Protein AF-A0A419A093-F1 (afdb_monomer_lite)

Sequence (114 aa):
MTADRDRPEILSRAATEARQIAHGLGRIDAALGTLLHATGIEAATPLQSADLLRQEVEGLASFLSALADQAAQGRALDGAAAADGLPLAAQARRLTGLPDAQCAGLDDLWGGAA

Radius of gyration: 17.55 Å; chains: 1; bounding box: 46×24×45 Å

Structure (mmCIF, N/CA/C/O backbone):
data_AF-A0A419A093-F1
#
_entry.id   AF-A0A419A093-F1
#
loop_
_atom_site.group_PDB
_atom_site.id
_atom_site.type_symbol
_atom_site.label_atom_id
_atom_site.label_alt_id
_atom_site.label_comp_id
_atom_site.label_asym_id
_atom_site.label_entity_id
_atom_site.label_seq_id
_atom_site.pdbx_PDB_ins_code
_atom_site.Cartn_x
_atom_site.Cartn_y
_atom_site.Cartn_z
_atom_site.occupancy
_atom_site.B_iso_or_equiv
_atom_site.auth_seq_id
_atom_site.auth_comp_id
_atom_site.auth_asym_id
_atom_site.auth_atom_id
_atom_site.pdbx_PDB_model_num
ATOM 1 N N . MET A 1 1 ? -27.537 8.267 13.460 1.00 48.00 1 MET A N 1
ATOM 2 C CA . MET A 1 1 ? -26.599 7.387 14.198 1.00 48.00 1 MET A CA 1
ATOM 3 C C . MET A 1 1 ? -26.074 6.245 13.306 1.00 48.00 1 MET A C 1
ATOM 5 O O . MET A 1 1 ? -25.868 5.142 13.783 1.00 48.00 1 MET A O 1
ATOM 9 N N . THR A 1 2 ? -25.855 6.492 12.007 1.00 57.91 2 THR A N 1
ATOM 10 C CA . THR A 1 2 ? -25.553 5.463 10.986 1.00 57.91 2 THR A CA 1
ATOM 11 C C . THR A 1 2 ? -24.058 5.292 10.692 1.00 57.91 2 THR A C 1
ATOM 13 O O . THR A 1 2 ? -23.637 4.192 10.365 1.00 57.91 2 THR A O 1
ATOM 16 N N . ALA A 1 3 ? -23.241 6.331 10.903 1.00 59.72 3 ALA A N 1
ATOM 17 C CA . ALA A 1 3 ? -21.813 6.328 10.559 1.00 59.72 3 ALA A CA 1
ATOM 18 C C . ALA A 1 3 ? -20.983 5.220 11.242 1.00 59.72 3 ALA A C 1
ATOM 20 O O . ALA A 1 3 ? -19.994 4.765 10.680 1.00 59.72 3 ALA A O 1
ATOM 21 N N . ASP A 1 4 ? -21.383 4.767 12.435 1.00 63.16 4 ASP A N 1
ATOM 22 C CA . ASP A 1 4 ? -20.664 3.712 13.164 1.00 63.16 4 ASP A CA 1
ATOM 23 C C . ASP A 1 4 ? -20.947 2.309 12.596 1.00 63.16 4 ASP A C 1
ATOM 25 O O . ASP A 1 4 ? -20.115 1.412 12.709 1.00 63.16 4 ASP A O 1
ATOM 29 N N . ARG A 1 5 ? -22.101 2.133 11.929 1.00 66.62 5 ARG A N 1
ATOM 30 C CA . ARG A 1 5 ? -22.524 0.857 11.333 1.00 66.62 5 ARG A CA 1
ATOM 31 C C . ARG A 1 5 ? -21.847 0.595 9.988 1.00 66.62 5 ARG A C 1
ATOM 33 O O . ARG A 1 5 ? -21.475 -0.540 9.720 1.00 66.62 5 ARG A O 1
ATOM 40 N N . ASP A 1 6 ? -21.639 1.650 9.204 1.00 83.44 6 ASP A N 1
ATOM 41 C CA . ASP A 1 6 ? -21.090 1.562 7.841 1.00 83.44 6 ASP A CA 1
ATOM 42 C C . ASP A 1 6 ? -19.546 1.614 7.828 1.00 83.44 6 ASP A C 1
ATOM 44 O O . ASP A 1 6 ? -18.895 1.359 6.814 1.00 83.44 6 ASP A O 1
ATOM 48 N N . ARG A 1 7 ? -18.922 1.926 8.973 1.00 83.12 7 ARG A N 1
ATOM 49 C CA . ARG A 1 7 ? -17.465 2.070 9.127 1.00 83.12 7 ARG A CA 1
ATOM 50 C C . ARG A 1 7 ? -16.653 0.853 8.644 1.00 83.12 7 ARG A C 1
ATOM 52 O O . ARG A 1 7 ? -15.668 1.079 7.938 1.00 83.12 7 ARG A O 1
ATOM 59 N N . PRO A 1 8 ? -17.010 -0.408 8.965 1.00 84.25 8 PRO A N 1
ATOM 60 C CA . PRO A 1 8 ? -16.268 -1.569 8.468 1.00 84.25 8 PRO A CA 1
ATOM 61 C C . PRO A 1 8 ? -16.318 -1.680 6.938 1.00 84.25 8 PRO A C 1
ATOM 63 O O . PRO A 1 8 ? -15.319 -2.017 6.304 1.00 84.25 8 PRO A O 1
ATOM 66 N N . GLU A 1 9 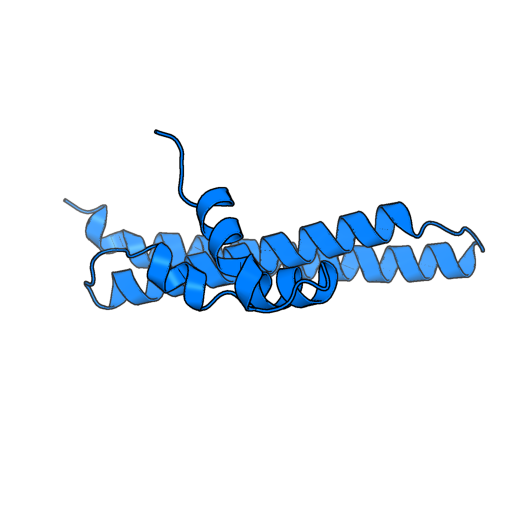? -17.463 -1.353 6.333 1.00 86.00 9 GLU A N 1
ATOM 67 C CA . GLU A 1 9 ? -17.662 -1.421 4.882 1.00 86.00 9 GLU A CA 1
ATOM 68 C C . GLU A 1 9 ? -16.833 -0.357 4.156 1.00 86.00 9 GLU A C 1
ATOM 70 O O . GLU A 1 9 ? -16.173 -0.664 3.163 1.00 86.00 9 GLU A O 1
ATOM 75 N N . ILE A 1 10 ? -16.789 0.869 4.689 1.00 88.25 10 ILE A N 1
ATOM 76 C CA . ILE A 1 10 ? -15.964 1.963 4.152 1.00 88.25 10 ILE A CA 1
ATOM 77 C C . ILE A 1 10 ? -14.473 1.597 4.203 1.00 88.25 10 ILE A C 1
ATOM 79 O O . ILE A 1 10 ? -13.764 1.760 3.209 1.00 88.25 10 ILE A O 1
ATOM 83 N N . LEU A 1 11 ? -13.996 1.064 5.332 1.00 86.38 11 LEU A N 1
ATOM 84 C CA . LEU A 1 11 ? -12.594 0.659 5.497 1.00 86.38 11 LEU A CA 1
ATOM 85 C C . LEU A 1 11 ? -12.225 -0.512 4.575 1.00 86.38 11 LEU A C 1
ATOM 87 O O . LEU A 1 11 ? -11.184 -0.480 3.918 1.00 86.38 11 LEU A O 1
ATOM 91 N N . SER A 1 12 ? -13.105 -1.507 4.451 1.00 85.81 12 SER A N 1
ATOM 92 C CA . SER A 1 12 ? -12.922 -2.638 3.532 1.00 85.81 12 SER A CA 1
ATOM 93 C C . SER A 1 12 ? -12.902 -2.196 2.063 1.00 85.81 12 SER A C 1
ATOM 95 O O . SER A 1 12 ? -12.093 -2.678 1.256 1.00 85.81 12 SER A O 1
ATOM 97 N N . ARG A 1 13 ? -13.748 -1.223 1.704 1.00 89.12 13 ARG A N 1
ATOM 98 C CA . ARG A 1 13 ? -13.757 -0.628 0.368 1.00 89.12 13 ARG A CA 1
ATOM 99 C C . ARG A 1 13 ? -12.452 0.107 0.075 1.00 89.12 13 ARG A C 1
ATOM 101 O O . ARG A 1 13 ? -11.839 -0.166 -0.956 1.00 89.12 13 ARG A O 1
ATOM 108 N N . ALA A 1 14 ? -11.999 0.960 0.990 1.00 84.44 14 ALA A N 1
ATOM 109 C CA . ALA A 1 14 ? -10.739 1.686 0.858 1.00 84.44 14 ALA A CA 1
ATOM 110 C C . ALA A 1 14 ? -9.537 0.729 0.753 1.00 84.44 14 ALA A C 1
ATOM 112 O O . ALA A 1 14 ? -8.678 0.899 -0.111 1.00 84.44 14 ALA A O 1
ATOM 113 N N . ALA A 1 15 ? -9.514 -0.340 1.555 1.00 83.00 15 ALA A N 1
ATOM 114 C CA . ALA A 1 15 ? -8.498 -1.384 1.459 1.00 83.00 15 ALA A CA 1
ATOM 115 C C . ALA A 1 15 ? -8.486 -2.073 0.085 1.00 83.00 15 ALA A C 1
ATOM 117 O O . ALA A 1 15 ? -7.431 -2.376 -0.472 1.00 83.00 15 ALA A O 1
ATOM 118 N N . THR A 1 16 ? -9.669 -2.326 -0.476 1.00 85.88 16 THR A N 1
ATOM 119 C CA . THR A 1 16 ? -9.815 -2.947 -1.796 1.00 85.88 16 THR A CA 1
ATOM 120 C C . THR A 1 16 ? -9.319 -2.031 -2.909 1.00 85.88 16 THR A C 1
ATOM 122 O O . THR A 1 16 ? -8.602 -2.493 -3.795 1.00 85.88 16 THR A O 1
ATOM 125 N N . GLU A 1 17 ? -9.643 -0.742 -2.850 1.00 87.25 17 GLU A N 1
ATOM 126 C CA . GLU A 1 17 ? -9.158 0.250 -3.815 1.00 87.25 17 GLU A CA 1
ATOM 127 C C . GLU A 1 17 ? -7.634 0.407 -3.738 1.00 87.25 17 GLU A C 1
ATOM 129 O O . GLU A 1 17 ? -6.963 0.356 -4.768 1.00 87.25 17 GLU A O 1
ATOM 134 N N . ALA A 1 18 ? -7.064 0.465 -2.531 1.00 79.69 18 ALA A N 1
ATOM 135 C CA . ALA A 1 18 ? -5.616 0.478 -2.343 1.00 79.69 18 ALA A CA 1
ATOM 136 C C . ALA A 1 18 ? -4.948 -0.774 -2.952 1.00 79.69 18 ALA A C 1
ATOM 138 O O . ALA A 1 18 ? -4.003 -0.647 -3.729 1.00 79.69 18 ALA A O 1
ATOM 139 N N . ARG A 1 19 ? -5.484 -1.987 -2.731 1.00 82.56 19 ARG A N 1
ATOM 140 C CA . ARG A 1 19 ? -4.960 -3.211 -3.382 1.00 82.56 19 ARG A CA 1
ATOM 141 C C . ARG A 1 19 ? -4.991 -3.126 -4.907 1.00 82.56 19 ARG A C 1
ATOM 143 O O . ARG A 1 19 ? -4.043 -3.544 -5.568 1.00 82.56 19 ARG A O 1
ATOM 150 N N . GLN A 1 20 ? -6.069 -2.595 -5.479 1.00 83.56 20 GLN A N 1
ATOM 151 C CA . GLN A 1 20 ? -6.184 -2.438 -6.931 1.00 83.56 20 GLN A CA 1
ATOM 152 C C . GLN A 1 20 ? -5.132 -1.468 -7.482 1.00 83.56 20 GLN A C 1
ATOM 154 O O . GLN A 1 20 ? -4.532 -1.754 -8.520 1.00 83.56 20 GLN A O 1
ATOM 159 N N . ILE A 1 21 ? -4.867 -0.366 -6.775 1.00 82.25 21 ILE A N 1
ATOM 160 C CA . ILE A 1 21 ? -3.821 0.598 -7.138 1.00 82.25 21 ILE A CA 1
ATOM 161 C C . ILE A 1 21 ? -2.439 -0.061 -7.077 1.00 82.25 21 ILE A C 1
ATOM 163 O O . ILE A 1 21 ? -1.690 0.032 -8.047 1.00 82.25 21 ILE A O 1
ATOM 167 N N . ALA A 1 22 ? -2.122 -0.791 -6.004 1.00 76.94 22 ALA A N 1
ATOM 168 C CA . ALA A 1 22 ? -0.865 -1.532 -5.882 1.00 76.94 22 ALA A CA 1
ATOM 169 C C . ALA A 1 22 ? -0.649 -2.524 -7.037 1.00 76.94 22 ALA A C 1
ATOM 171 O O . ALA A 1 22 ? 0.408 -2.540 -7.671 1.00 76.94 22 ALA A O 1
ATOM 172 N N . HIS A 1 23 ? -1.673 -3.309 -7.384 1.00 78.75 23 HIS A N 1
ATOM 173 C CA . HIS A 1 23 ? -1.603 -4.208 -8.536 1.00 78.75 23 HIS A CA 1
ATOM 174 C C . HIS A 1 23 ? -1.399 -3.455 -9.857 1.00 78.75 23 HIS A C 1
ATOM 176 O O . HIS A 1 23 ? -0.639 -3.910 -10.714 1.00 78.75 23 HIS A O 1
ATOM 182 N N . GLY A 1 24 ? -2.057 -2.305 -10.030 1.00 81.25 24 GLY A N 1
ATOM 183 C CA . GLY A 1 24 ? -1.853 -1.428 -11.181 1.00 81.25 24 GLY A CA 1
ATOM 184 C C . GLY A 1 24 ? -0.407 -0.940 -11.288 1.00 81.25 24 GLY A C 1
ATOM 185 O O . GLY A 1 24 ? 0.198 -1.062 -12.353 1.00 81.25 24 GLY A O 1
ATOM 186 N N . LEU A 1 25 ? 0.167 -0.472 -10.177 1.00 78.56 25 LEU A N 1
ATOM 187 C CA . LEU A 1 25 ? 1.557 -0.021 -10.098 1.00 78.56 25 LEU A CA 1
ATOM 188 C C . LEU A 1 25 ? 2.543 -1.144 -10.432 1.00 78.56 25 LEU A C 1
ATOM 190 O O . LEU A 1 25 ? 3.420 -0.940 -11.264 1.00 78.56 25 LEU A O 1
ATOM 194 N N . GLY A 1 26 ? 2.349 -2.352 -9.892 1.00 75.00 26 GLY A N 1
ATOM 195 C CA . GLY A 1 26 ? 3.207 -3.501 -10.214 1.00 75.00 26 GLY A CA 1
ATOM 196 C C . GLY A 1 26 ? 3.182 -3.887 -11.697 1.00 75.00 26 GLY A C 1
ATOM 197 O O . GLY A 1 26 ? 4.204 -4.270 -12.264 1.00 75.00 26 GLY A O 1
ATOM 198 N N . ARG A 1 27 ? 2.033 -3.738 -12.369 1.00 80.94 27 ARG A N 1
ATOM 199 C CA . ARG A 1 27 ? 1.937 -3.960 -13.821 1.00 80.94 27 ARG A CA 1
ATOM 200 C C . ARG A 1 27 ? 2.664 -2.885 -14.625 1.00 80.94 27 ARG A C 1
ATOM 202 O O . ARG A 1 27 ? 3.281 -3.216 -15.636 1.00 80.94 27 ARG A O 1
ATOM 209 N N . ILE A 1 28 ? 2.564 -1.623 -14.205 1.00 81.81 28 ILE A N 1
ATOM 210 C CA . ILE A 1 28 ? 3.269 -0.503 -14.841 1.00 81.81 28 ILE A CA 1
ATOM 211 C C . ILE A 1 28 ? 4.778 -0.696 -14.695 1.00 81.81 28 ILE A C 1
ATOM 213 O O . ILE A 1 28 ? 5.491 -0.600 -15.689 1.00 81.81 28 ILE A O 1
ATOM 217 N N . ASP A 1 29 ? 5.247 -1.043 -13.499 1.00 82.19 29 ASP A N 1
ATOM 218 C CA . ASP A 1 29 ? 6.664 -1.261 -13.215 1.00 82.19 29 ASP A CA 1
ATOM 219 C C . ASP A 1 29 ? 7.255 -2.403 -14.061 1.00 82.19 29 ASP A C 1
ATOM 221 O O . ASP A 1 29 ? 8.261 -2.225 -14.745 1.00 82.19 29 ASP A O 1
ATOM 225 N N . ALA A 1 30 ? 6.557 -3.541 -14.161 1.00 78.62 30 ALA A N 1
ATOM 226 C CA . ALA A 1 30 ? 6.972 -4.650 -15.024 1.00 78.62 30 ALA A CA 1
ATOM 227 C C . ALA A 1 30 ? 7.016 -4.273 -16.521 1.00 78.62 30 ALA A C 1
ATOM 229 O O . ALA A 1 30 ? 7.920 -4.690 -17.257 1.00 78.62 30 ALA A O 1
ATOM 230 N N . ALA A 1 31 ? 6.049 -3.475 -16.990 1.00 81.00 31 ALA A N 1
ATOM 231 C CA . ALA A 1 31 ? 6.014 -3.002 -18.372 1.00 81.00 31 ALA A CA 1
ATOM 232 C C . ALA A 1 31 ? 7.162 -2.021 -18.664 1.00 81.00 31 ALA A C 1
ATOM 234 O O . ALA A 1 31 ? 7.827 -2.141 -19.696 1.00 81.00 31 ALA A O 1
ATOM 235 N N . LEU A 1 32 ? 7.433 -1.094 -17.739 1.00 82.12 32 LEU A N 1
ATOM 236 C CA . LEU A 1 32 ? 8.553 -0.158 -17.823 1.00 82.12 32 LEU A CA 1
ATOM 237 C C . LEU A 1 32 ? 9.895 -0.890 -17.780 1.00 82.12 32 LEU A C 1
ATOM 239 O O . LEU A 1 32 ? 10.743 -0.624 -18.626 1.00 82.12 32 LEU A O 1
ATOM 243 N N . GLY A 1 33 ? 10.071 -1.861 -16.882 1.00 81.69 33 GLY A N 1
ATOM 244 C CA . GLY A 1 33 ? 11.276 -2.689 -16.818 1.00 81.69 33 GLY A CA 1
ATOM 245 C C . GLY A 1 33 ? 11.554 -3.423 -18.133 1.00 81.69 33 GLY A C 1
ATOM 246 O O . GLY A 1 33 ? 12.686 -3.428 -18.616 1.00 81.69 33 GLY A O 1
ATOM 247 N N . THR A 1 34 ? 10.511 -3.958 -18.776 1.00 83.25 34 THR A N 1
ATOM 248 C CA . THR A 1 34 ? 10.626 -4.610 -20.094 1.00 83.25 34 THR A CA 1
ATOM 249 C C . THR A 1 34 ? 11.043 -3.621 -21.192 1.00 83.25 34 THR A C 1
ATOM 251 O O . THR A 1 34 ? 11.922 -3.928 -21.999 1.00 83.25 34 THR A O 1
ATOM 254 N N . LEU A 1 35 ? 10.450 -2.421 -21.224 1.00 82.81 35 LEU A N 1
ATOM 255 C CA . LEU A 1 35 ? 10.778 -1.375 -22.202 1.00 82.81 35 LEU A CA 1
ATOM 256 C C . LEU A 1 35 ? 12.200 -0.825 -22.020 1.00 82.81 35 LEU A C 1
ATOM 258 O O . LEU A 1 35 ? 12.919 -0.610 -22.997 1.00 82.81 35 LEU A O 1
ATOM 262 N N . LEU A 1 36 ? 12.625 -0.619 -20.776 1.00 83.81 36 LEU A N 1
ATOM 263 C CA . LEU A 1 36 ? 13.966 -0.137 -20.445 1.00 83.81 36 LEU A CA 1
ATOM 264 C C . LEU A 1 36 ? 15.031 -1.166 -20.819 1.00 83.81 36 LEU A C 1
ATOM 266 O O . LEU A 1 36 ? 16.022 -0.822 -21.460 1.00 83.81 36 LEU A O 1
ATOM 270 N N . HIS A 1 37 ? 14.771 -2.445 -20.536 1.00 81.00 37 HIS A N 1
ATOM 271 C CA . HIS A 1 37 ? 15.642 -3.533 -20.969 1.00 81.00 37 HIS A CA 1
ATOM 272 C C . HIS A 1 37 ? 15.778 -3.589 -22.500 1.00 81.00 37 HIS A C 1
ATOM 274 O O . HIS A 1 37 ? 16.886 -3.719 -23.013 1.00 81.00 37 HIS A O 1
ATOM 280 N N . ALA A 1 38 ? 14.675 -3.420 -23.239 1.00 81.31 38 ALA A N 1
ATOM 281 C CA . ALA A 1 38 ? 14.685 -3.427 -24.704 1.00 81.31 38 ALA A CA 1
ATOM 282 C C . ALA A 1 38 ? 15.406 -2.214 -25.327 1.00 81.31 38 ALA A C 1
ATOM 284 O O . ALA A 1 38 ? 15.941 -2.316 -26.428 1.00 81.31 38 ALA A O 1
ATOM 285 N N . THR A 1 39 ? 15.413 -1.069 -24.638 1.00 83.75 39 THR A N 1
ATOM 286 C CA . THR A 1 39 ? 16.058 0.176 -25.101 1.00 83.75 39 THR A CA 1
ATOM 287 C C . THR A 1 39 ? 17.504 0.327 -24.624 1.00 83.75 39 THR A C 1
ATOM 289 O O . THR A 1 39 ? 18.196 1.234 -25.080 1.00 83.75 39 THR A O 1
ATOM 292 N N . GLY A 1 40 ? 17.972 -0.552 -23.730 1.00 75.88 40 GLY A N 1
ATOM 293 C CA . GLY A 1 40 ? 19.305 -0.477 -23.125 1.00 75.88 40 GLY A CA 1
ATOM 294 C C . GLY A 1 40 ? 19.491 0.725 -22.193 1.00 75.88 40 GLY A C 1
ATOM 295 O O . GLY A 1 40 ? 20.622 1.078 -21.870 1.00 75.88 40 GLY A O 1
ATOM 296 N N . ILE A 1 41 ? 18.395 1.374 -21.786 1.00 76.56 41 ILE A N 1
ATOM 297 C CA . ILE A 1 41 ? 18.419 2.527 -20.887 1.00 76.56 41 ILE A CA 1
ATOM 298 C C . ILE A 1 41 ? 18.424 2.020 -19.448 1.00 76.56 41 ILE A C 1
ATOM 300 O O . ILE A 1 41 ? 17.487 1.358 -18.999 1.00 76.56 41 ILE A O 1
ATOM 304 N N . GLU A 1 42 ? 19.450 2.391 -18.691 1.00 69.44 42 GLU A N 1
ATOM 305 C CA . GLU A 1 42 ? 19.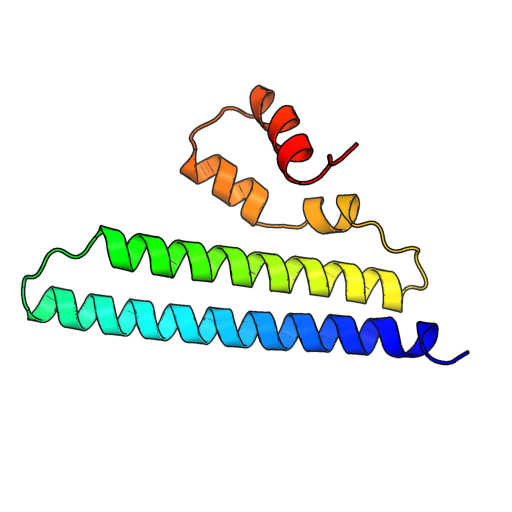462 2.196 -17.246 1.00 69.44 42 GLU A CA 1
ATOM 306 C C . GLU A 1 42 ? 18.577 3.257 -16.576 1.00 69.44 42 GLU A C 1
ATOM 308 O O . GLU A 1 42 ? 18.956 4.417 -16.438 1.00 69.44 42 GLU A O 1
ATOM 313 N N . ALA A 1 43 ? 17.379 2.865 -16.145 1.00 66.50 43 ALA A N 1
ATOM 314 C CA . ALA A 1 43 ? 16.490 3.704 -15.338 1.00 66.50 43 ALA A CA 1
ATOM 315 C C . ALA A 1 43 ? 16.183 3.025 -13.998 1.00 66.50 43 ALA A C 1
ATOM 317 O O . ALA A 1 43 ? 15.033 2.774 -13.640 1.00 66.50 43 ALA A O 1
ATOM 318 N N . ALA A 1 44 ? 17.245 2.740 -13.242 1.00 68.88 44 ALA A N 1
ATOM 319 C CA . ALA A 1 44 ? 17.148 2.131 -11.919 1.00 68.88 44 ALA A CA 1
ATOM 320 C C . ALA A 1 44 ? 16.361 3.008 -10.925 1.00 68.88 44 ALA A C 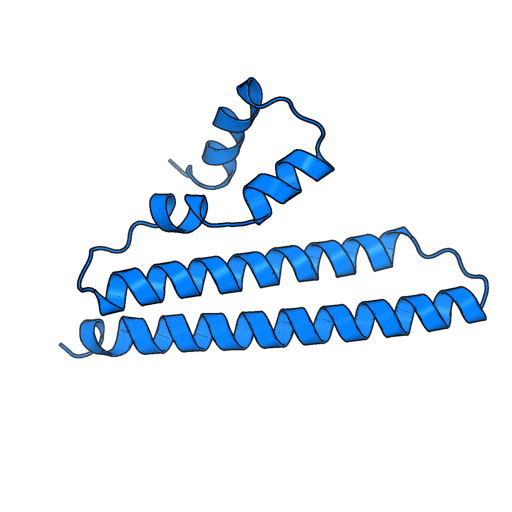1
ATOM 322 O O . ALA A 1 44 ? 15.529 2.493 -10.185 1.00 68.88 44 ALA A O 1
ATOM 323 N N . THR A 1 45 ? 16.567 4.330 -10.933 1.00 69.56 45 THR A N 1
ATOM 324 C CA . THR A 1 45 ? 15.933 5.237 -9.958 1.00 69.56 45 THR A CA 1
ATOM 325 C C . THR A 1 45 ? 14.410 5.356 -10.129 1.00 69.56 45 THR A C 1
ATOM 327 O O . THR A 1 45 ? 13.707 5.187 -9.135 1.00 69.56 45 THR A O 1
ATOM 330 N N . PRO A 1 46 ? 13.850 5.584 -11.337 1.00 69.56 46 PRO A N 1
ATOM 331 C CA . PRO A 1 46 ? 12.396 5.669 -11.506 1.00 69.56 46 PRO A CA 1
ATOM 332 C C . PRO A 1 46 ? 11.662 4.360 -11.189 1.00 69.56 46 PRO A C 1
ATOM 334 O O . PRO A 1 46 ? 10.586 4.402 -10.596 1.00 69.56 46 PRO A O 1
ATOM 337 N N . LEU A 1 47 ? 12.251 3.208 -11.537 1.00 71.06 47 LEU A N 1
ATOM 338 C CA . LEU A 1 47 ? 11.694 1.890 -11.204 1.00 71.06 47 LEU A CA 1
ATOM 339 C C . LEU A 1 47 ? 11.709 1.646 -9.688 1.00 71.06 47 LEU A C 1
ATOM 341 O O . LEU A 1 47 ? 10.714 1.217 -9.118 1.00 71.06 47 LEU A O 1
ATOM 345 N N . GLN A 1 48 ? 12.794 2.013 -8.997 1.00 68.88 48 GLN A N 1
ATOM 346 C CA . GLN A 1 48 ? 12.852 1.939 -7.532 1.00 68.88 48 GLN A CA 1
ATOM 347 C C . GLN A 1 48 ? 11.791 2.819 -6.858 1.00 68.88 48 GLN A C 1
ATOM 349 O O . GLN A 1 48 ? 11.179 2.398 -5.880 1.00 68.88 48 GLN A O 1
ATOM 354 N N . SER A 1 49 ? 11.545 4.027 -7.377 1.00 69.81 49 SER A N 1
ATOM 355 C CA . SER A 1 49 ? 10.479 4.894 -6.859 1.00 69.81 49 SER A CA 1
ATOM 356 C C . SER A 1 49 ? 9.082 4.311 -7.099 1.00 69.81 49 SER A C 1
ATOM 358 O O . SER A 1 49 ? 8.224 4.414 -6.225 1.00 69.81 49 SER A O 1
ATOM 360 N N . ALA A 1 50 ? 8.847 3.680 -8.253 1.00 72.38 50 ALA A N 1
ATOM 361 C CA . ALA A 1 50 ? 7.579 3.018 -8.554 1.00 72.3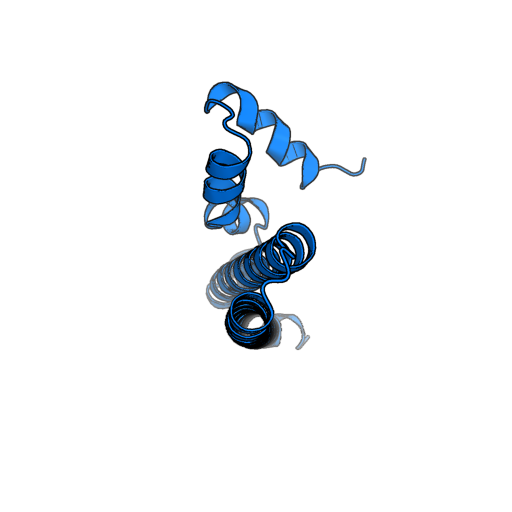8 50 ALA A CA 1
ATOM 362 C C . ALA A 1 50 ? 7.346 1.783 -7.667 1.00 72.38 50 ALA A C 1
ATOM 364 O O . ALA A 1 50 ? 6.236 1.594 -7.162 1.00 72.38 50 ALA A O 1
ATOM 365 N N . ASP A 1 51 ? 8.386 0.983 -7.424 1.00 72.12 51 ASP A N 1
ATOM 366 C CA . ASP A 1 51 ? 8.312 -0.164 -6.520 1.00 72.12 51 ASP A CA 1
ATOM 367 C C . ASP A 1 51 ? 8.071 0.265 -5.067 1.00 72.12 51 ASP A C 1
ATOM 369 O O . ASP A 1 51 ? 7.228 -0.320 -4.388 1.00 72.12 51 ASP A O 1
ATOM 373 N N . LEU A 1 52 ? 8.731 1.330 -4.600 1.00 75.56 52 LEU A N 1
ATOM 374 C CA . LEU A 1 52 ? 8.480 1.885 -3.269 1.00 75.56 52 LEU A CA 1
ATOM 375 C C . LEU A 1 52 ? 7.017 2.327 -3.116 1.00 75.56 52 LEU A C 1
ATOM 377 O O . LEU A 1 52 ? 6.352 1.923 -2.165 1.00 75.56 52 LEU A O 1
ATOM 381 N N . LEU A 1 53 ? 6.488 3.079 -4.086 1.00 74.06 53 LEU A N 1
ATOM 382 C CA . LEU A 1 53 ? 5.092 3.519 -4.070 1.00 74.06 53 LEU A CA 1
ATOM 383 C C . LEU A 1 53 ? 4.122 2.328 -4.066 1.00 74.06 53 LEU A C 1
ATOM 385 O O . LEU A 1 53 ? 3.118 2.338 -3.355 1.00 74.06 53 LEU A O 1
ATOM 389 N N . ARG A 1 54 ? 4.423 1.271 -4.831 1.00 79.31 54 ARG A N 1
ATOM 390 C CA . ARG A 1 54 ? 3.646 0.024 -4.807 1.00 79.31 54 ARG A CA 1
ATOM 391 C C . ARG A 1 54 ? 3.625 -0.583 -3.402 1.00 79.31 54 ARG A C 1
ATOM 393 O O . ARG A 1 54 ? 2.549 -0.932 -2.921 1.00 79.31 54 ARG A O 1
ATOM 400 N N . GLN A 1 55 ? 4.780 -0.687 -2.745 1.00 76.75 55 GLN A N 1
ATOM 401 C CA . GLN A 1 55 ? 4.893 -1.242 -1.392 1.00 76.75 55 GLN A CA 1
ATOM 402 C C . GLN A 1 55 ? 4.120 -0.410 -0.356 1.00 76.75 55 GLN A C 1
ATOM 404 O O . GLN A 1 55 ? 3.404 -0.975 0.472 1.00 76.75 55 GLN A O 1
ATOM 409 N N . GLU A 1 56 ? 4.212 0.920 -0.419 1.00 80.56 56 GLU A N 1
ATOM 410 C CA . GLU A 1 56 ? 3.467 1.825 0.468 1.00 80.56 56 GLU A CA 1
ATOM 411 C C . GLU A 1 56 ? 1.951 1.623 0.335 1.00 80.56 56 GLU A C 1
ATOM 413 O O . GLU A 1 56 ? 1.238 1.501 1.335 1.00 80.56 56 GLU A O 1
ATOM 418 N N . VAL A 1 57 ? 1.457 1.500 -0.899 1.00 78.31 57 VAL A N 1
ATOM 419 C CA . VAL A 1 57 ? 0.034 1.273 -1.176 1.00 78.31 57 VAL A CA 1
ATOM 420 C C . VAL A 1 57 ? -0.426 -0.122 -0.719 1.00 78.31 57 VAL A C 1
ATOM 422 O O . VAL A 1 57 ? -1.536 -0.261 -0.197 1.00 78.31 57 VAL A O 1
ATOM 425 N N . GLU A 1 58 ? 0.410 -1.158 -0.848 1.00 80.50 58 GLU A N 1
ATOM 426 C CA . GLU A 1 58 ? 0.124 -2.505 -0.315 1.00 80.50 58 GLU A CA 1
ATOM 427 C C . GLU A 1 58 ? 0.027 -2.512 1.216 1.00 80.50 58 GLU A C 1
ATOM 429 O O . GLU A 1 58 ? -0.850 -3.167 1.797 1.00 80.50 58 GLU A O 1
ATOM 434 N N . GLY A 1 59 ? 0.897 -1.756 1.883 1.00 80.75 59 GLY A N 1
ATOM 435 C CA . GLY A 1 59 ? 0.830 -1.586 3.326 1.00 80.75 59 GLY A CA 1
ATOM 436 C C . GLY A 1 59 ? -0.408 -0.814 3.767 1.00 80.75 59 GLY A C 1
ATOM 437 O O . GLY A 1 59 ? -1.106 -1.269 4.670 1.00 80.75 59 GLY A O 1
ATOM 438 N N . LEU A 1 60 ? -0.759 0.277 3.084 1.00 81.94 60 LEU A N 1
ATOM 439 C CA . LEU A 1 60 ? -1.993 1.018 3.360 1.00 81.94 60 LEU A CA 1
ATOM 440 C C . LEU A 1 60 ? -3.237 0.128 3.212 1.00 81.94 60 LEU A C 1
ATOM 442 O O . LEU A 1 60 ? -4.120 0.135 4.068 1.00 81.94 60 LEU A O 1
ATOM 446 N N . ALA A 1 61 ? -3.293 -0.696 2.164 1.00 82.31 61 ALA A N 1
ATOM 447 C CA . ALA A 1 61 ? -4.358 -1.678 1.979 1.00 82.31 61 ALA A CA 1
ATOM 448 C C . ALA A 1 61 ? -4.474 -2.665 3.152 1.00 82.31 61 ALA A C 1
ATOM 450 O O . ALA A 1 61 ? -5.579 -2.993 3.600 1.00 82.31 61 ALA A O 1
ATOM 451 N N . SER A 1 62 ? -3.334 -3.155 3.633 1.00 83.88 62 SER A N 1
ATOM 452 C CA . SER A 1 62 ? -3.268 -4.106 4.745 1.00 83.88 62 SER A CA 1
ATOM 453 C C . SER A 1 62 ? -3.709 -3.454 6.058 1.00 83.88 62 SER A C 1
ATOM 455 O O . SER A 1 62 ? -4.519 -4.028 6.783 1.00 83.88 62 SER A O 1
ATOM 457 N N . PHE A 1 63 ? -3.277 -2.215 6.303 1.00 84.19 63 PHE A N 1
ATOM 458 C CA . PHE A 1 63 ? -3.659 -1.412 7.467 1.00 84.19 63 PHE A CA 1
ATOM 459 C C . PHE A 1 63 ? -5.171 -1.179 7.523 1.00 84.19 63 PHE A C 1
ATOM 461 O O . PHE A 1 63 ? -5.829 -1.465 8.522 1.00 84.19 63 PHE A O 1
ATOM 468 N N . LEU A 1 64 ? -5.744 -0.716 6.409 1.00 85.81 64 LEU A N 1
ATOM 469 C CA . LEU A 1 64 ? -7.178 -0.462 6.293 1.00 85.81 64 LEU A CA 1
ATOM 470 C C . LEU A 1 64 ? -8.000 -1.746 6.464 1.00 85.81 64 LEU A C 1
ATOM 472 O O . LEU A 1 64 ? -9.081 -1.701 7.046 1.00 85.81 64 LEU A O 1
ATOM 476 N N . SER A 1 65 ? -7.477 -2.891 6.010 1.00 86.50 65 SER A N 1
ATOM 477 C CA . SER A 1 65 ? -8.120 -4.194 6.231 1.00 86.50 65 SER A CA 1
ATOM 478 C C . SER A 1 65 ? -8.129 -4.566 7.716 1.00 86.50 65 SER A C 1
ATOM 480 O O . SER A 1 65 ? -9.174 -4.940 8.238 1.00 86.50 65 SER A O 1
ATOM 482 N N . ALA A 1 66 ? -7.005 -4.389 8.417 1.00 87.06 66 ALA A N 1
ATOM 483 C CA . ALA A 1 66 ? -6.915 -4.670 9.848 1.00 87.06 66 ALA A CA 1
ATOM 484 C C . ALA A 1 66 ? -7.872 -3.788 10.672 1.00 87.06 66 ALA A C 1
ATOM 486 O O . ALA A 1 66 ? -8.551 -4.279 11.575 1.00 87.06 66 ALA A O 1
ATOM 487 N N . LEU A 1 67 ? -7.996 -2.503 10.327 1.00 86.94 67 LEU A N 1
ATOM 488 C CA . LEU A 1 67 ? -8.977 -1.613 10.955 1.00 86.94 67 LEU A CA 1
ATOM 489 C C . LEU A 1 67 ? -10.424 -2.014 10.633 1.00 86.94 67 LEU A C 1
ATOM 491 O O . LEU A 1 67 ? -11.289 -1.938 11.508 1.00 86.94 67 LEU A O 1
ATOM 495 N N . ALA A 1 68 ? -10.705 -2.453 9.402 1.00 87.44 68 ALA A N 1
ATOM 496 C CA . ALA A 1 68 ? -12.027 -2.956 9.030 1.00 87.44 68 ALA A CA 1
ATOM 497 C C . ALA A 1 68 ? -12.412 -4.182 9.871 1.00 87.44 68 ALA A C 1
ATOM 499 O O . ALA A 1 68 ? -13.534 -4.249 10.374 1.00 87.44 68 ALA A O 1
ATOM 500 N N . ASP A 1 69 ? -11.470 -5.102 10.090 1.00 87.88 69 ASP A N 1
ATOM 501 C CA . ASP A 1 69 ? -11.675 -6.301 10.904 1.00 87.88 69 ASP A CA 1
ATOM 502 C C . ASP A 1 69 ? -11.934 -5.956 12.377 1.00 87.88 69 ASP A C 1
ATOM 504 O O . ASP A 1 69 ? -12.848 -6.512 12.992 1.00 87.88 69 ASP A O 1
ATOM 508 N N . GLN A 1 70 ? -11.184 -5.003 12.944 1.00 87.12 70 GLN A N 1
ATOM 509 C CA . GLN A 1 70 ? -11.432 -4.496 14.298 1.00 87.12 70 GLN A CA 1
ATOM 510 C C . GLN A 1 70 ? -12.833 -3.873 14.413 1.00 87.12 70 GLN A C 1
ATOM 512 O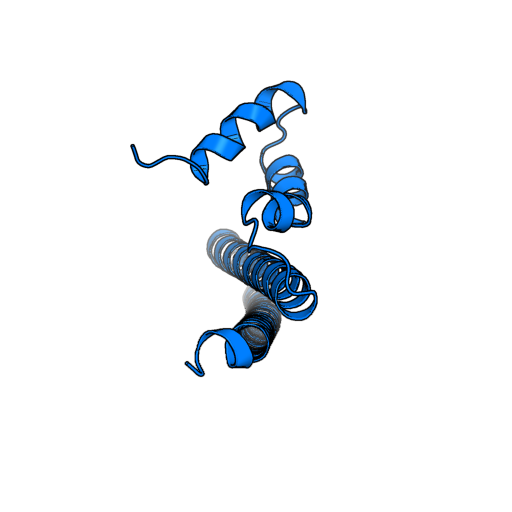 O . GLN A 1 70 ? -13.583 -4.198 15.338 1.00 87.12 70 GLN A O 1
ATOM 517 N N . ALA A 1 71 ? -13.215 -3.030 13.446 1.00 86.31 71 ALA A N 1
ATOM 518 C CA . ALA A 1 71 ? -14.526 -2.390 13.414 1.00 86.31 71 ALA A CA 1
ATOM 519 C C . ALA A 1 71 ? -15.668 -3.409 13.278 1.00 86.31 71 ALA A C 1
ATOM 521 O O . ALA A 1 71 ? -16.680 -3.282 13.967 1.00 86.31 71 ALA A O 1
ATOM 522 N N . ALA A 1 72 ? -15.510 -4.433 12.433 1.00 85.50 72 ALA A N 1
ATOM 523 C CA . ALA A 1 72 ? -16.496 -5.499 12.247 1.00 85.50 72 ALA A CA 1
ATOM 524 C C . ALA A 1 72 ? -16.704 -6.333 13.523 1.00 85.50 72 ALA A C 1
ATOM 526 O O . ALA A 1 72 ? -17.805 -6.810 13.788 1.00 85.50 72 ALA A O 1
ATOM 527 N N . GLN A 1 73 ? -15.660 -6.468 14.344 1.00 86.94 73 GLN A N 1
ATOM 528 C CA . GLN A 1 73 ? -15.709 -7.143 15.644 1.00 86.94 73 GLN A CA 1
ATOM 529 C C . GLN A 1 73 ? -16.258 -6.249 16.771 1.00 86.94 73 GLN A C 1
ATOM 531 O O . GLN A 1 73 ? -16.276 -6.670 17.927 1.00 86.94 73 GLN A O 1
ATOM 536 N N . GLY A 1 74 ? -16.675 -5.014 16.464 1.00 84.00 74 GLY A N 1
ATOM 537 C CA . GLY A 1 74 ? -17.142 -4.043 17.456 1.00 84.00 74 GLY A CA 1
ATOM 538 C C . GLY A 1 74 ? -16.045 -3.567 18.412 1.00 84.00 74 GLY A C 1
ATOM 539 O O . GLY A 1 74 ? -16.353 -3.027 19.474 1.00 84.00 74 GLY A O 1
ATOM 540 N N . ARG A 1 75 ? -14.769 -3.785 18.069 1.00 81.62 75 ARG A N 1
ATOM 541 C CA . ARG A 1 75 ? -13.630 -3.295 18.850 1.00 81.62 75 ARG A CA 1
ATOM 542 C C . ARG A 1 75 ? -13.411 -1.813 18.561 1.00 81.62 75 ARG A C 1
ATOM 544 O O . ARG A 1 75 ? -13.736 -1.321 17.479 1.00 81.62 75 ARG A O 1
ATOM 551 N N . ALA A 1 76 ? -12.835 -1.107 19.531 1.00 84.44 76 ALA A N 1
ATOM 552 C CA . ALA A 1 76 ? -12.277 0.212 19.271 1.00 84.44 76 ALA A CA 1
ATOM 553 C C . ALA A 1 76 ? -11.162 0.088 18.221 1.00 84.44 76 ALA A C 1
ATOM 555 O O . ALA A 1 76 ? -10.434 -0.905 18.212 1.00 84.44 76 ALA A O 1
ATOM 556 N N . LEU A 1 77 ? -11.057 1.084 17.341 1.00 84.31 77 LEU A N 1
ATOM 557 C CA . LEU A 1 77 ? -9.978 1.134 16.363 1.00 84.31 77 LEU A CA 1
ATOM 558 C C . LEU A 1 77 ? -8.660 1.408 17.085 1.00 84.31 77 LEU A C 1
ATOM 560 O O . LEU A 1 77 ? -8.487 2.467 17.686 1.00 84.31 77 LEU A O 1
ATOM 564 N N . ASP A 1 78 ? -7.749 0.454 16.995 1.00 84.88 78 ASP A N 1
ATOM 565 C CA . ASP A 1 78 ? -6.388 0.542 17.489 1.00 84.88 78 ASP A CA 1
ATOM 566 C C . ASP A 1 78 ? -5.440 0.544 16.288 1.00 84.88 78 ASP A C 1
ATOM 568 O O . ASP A 1 78 ? -5.160 -0.491 15.671 1.00 84.88 78 ASP A O 1
ATOM 572 N N . GLY A 1 79 ? -4.988 1.750 15.939 1.00 78.94 79 GLY A N 1
ATOM 573 C CA . GLY A 1 79 ? -4.046 1.973 14.849 1.00 78.94 79 GLY A CA 1
ATOM 574 C C . GLY A 1 79 ? -2.666 1.378 15.123 1.00 78.94 79 GLY A C 1
ATOM 575 O O . GLY A 1 79 ? -2.031 0.914 14.183 1.00 78.94 79 GLY A O 1
ATOM 576 N N . ALA A 1 80 ? -2.224 1.318 16.381 1.00 78.69 80 ALA A N 1
ATOM 577 C CA . ALA A 1 80 ? -0.938 0.717 16.723 1.00 78.69 80 ALA A CA 1
ATOM 578 C C . ALA A 1 80 ? -0.992 -0.801 16.499 1.00 78.69 80 ALA A C 1
ATOM 580 O O . ALA A 1 80 ? -0.184 -1.350 15.754 1.00 78.69 80 ALA A O 1
ATOM 581 N N . ALA A 1 81 ? -2.042 -1.458 17.000 1.00 76.62 81 ALA A N 1
ATOM 582 C CA . ALA A 1 81 ? -2.247 -2.888 16.764 1.00 76.62 81 ALA A CA 1
ATOM 583 C C . ALA A 1 81 ? -2.470 -3.231 15.276 1.00 76.62 81 ALA A C 1
ATOM 585 O O . ALA A 1 81 ? -2.108 -4.315 14.820 1.00 76.62 81 ALA A O 1
ATOM 586 N N . ALA A 1 82 ? -3.076 -2.329 14.495 1.00 80.31 82 ALA A N 1
ATOM 587 C CA . ALA A 1 82 ? -3.210 -2.504 13.048 1.00 80.31 82 ALA A CA 1
ATOM 588 C C . ALA A 1 82 ? -1.868 -2.340 12.306 1.00 80.31 82 ALA A C 1
ATOM 590 O O . ALA A 1 82 ? -1.655 -2.993 11.282 1.00 80.31 82 ALA A O 1
ATOM 591 N N . ALA A 1 83 ? -0.962 -1.501 12.820 1.00 76.94 83 ALA A N 1
ATOM 592 C CA . ALA A 1 83 ? 0.376 -1.298 12.272 1.00 76.94 83 ALA A CA 1
ATOM 593 C C . ALA A 1 83 ? 1.319 -2.484 12.551 1.00 76.94 83 ALA A C 1
ATOM 595 O O . ALA A 1 83 ? 2.114 -2.831 11.677 1.00 76.94 83 ALA A O 1
ATOM 596 N N . ASP A 1 84 ? 1.168 -3.175 13.687 1.00 72.31 84 ASP A N 1
ATOM 597 C CA . ASP A 1 84 ? 1.944 -4.383 14.030 1.00 72.31 84 ASP A CA 1
ATOM 598 C C . ASP A 1 84 ? 1.810 -5.507 12.986 1.00 72.31 84 ASP A C 1
ATOM 600 O O . ASP A 1 84 ? 2.720 -6.315 12.785 1.00 72.31 84 ASP A O 1
ATOM 604 N N . GLY A 1 85 ? 0.671 -5.555 12.289 1.00 63.97 85 GLY A N 1
ATOM 605 C CA . GLY A 1 85 ? 0.399 -6.513 11.217 1.00 63.97 85 GLY A CA 1
ATOM 606 C C . GLY A 1 85 ? 0.998 -6.139 9.857 1.00 63.97 85 GLY A C 1
ATOM 607 O O . GLY A 1 85 ? 0.858 -6.914 8.906 1.00 63.97 85 GLY A O 1
ATOM 608 N N . LEU A 1 86 ? 1.638 -4.970 9.718 1.00 68.56 86 LEU A N 1
ATOM 609 C CA . LEU A 1 86 ? 2.118 -4.489 8.427 1.00 68.56 86 LEU A CA 1
ATOM 610 C C . LEU A 1 86 ? 3.441 -5.147 8.005 1.00 68.56 86 LEU A C 1
ATOM 612 O O . LEU A 1 86 ? 4.457 -5.031 8.699 1.00 68.56 86 LEU A O 1
ATOM 616 N N . PRO A 1 87 ? 3.503 -5.725 6.788 1.00 63.38 87 PRO A N 1
ATOM 617 C CA . PRO A 1 87 ? 4.757 -6.194 6.205 1.00 63.38 87 PRO A CA 1
ATOM 618 C C . PRO A 1 87 ? 5.785 -5.066 6.038 1.00 63.38 87 PRO A C 1
ATOM 620 O O . PRO A 1 87 ? 6.984 -5.339 6.000 1.00 63.38 87 PRO A O 1
ATOM 623 N N . LEU A 1 88 ? 5.334 -3.806 5.974 1.00 56.75 88 LEU A N 1
ATOM 624 C CA . LEU A 1 88 ? 6.174 -2.624 5.784 1.00 56.75 88 LEU A CA 1
ATOM 625 C C . LEU A 1 88 ? 7.178 -2.408 6.913 1.00 56.75 88 LEU A C 1
ATOM 627 O O . LEU A 1 88 ? 8.318 -2.079 6.617 1.00 56.75 88 LEU A O 1
ATOM 631 N N . ALA A 1 89 ? 6.841 -2.688 8.175 1.00 52.81 89 ALA A N 1
ATOM 632 C CA . ALA A 1 89 ? 7.841 -2.651 9.241 1.00 52.81 89 ALA A CA 1
ATOM 633 C C . ALA A 1 89 ? 8.942 -3.695 8.977 1.00 52.81 89 ALA A C 1
ATOM 635 O O . ALA A 1 89 ? 10.129 -3.432 9.142 1.00 52.81 89 ALA A O 1
ATOM 636 N N . ALA A 1 90 ? 8.582 -4.896 8.506 1.00 49.09 90 ALA A N 1
ATOM 637 C CA . ALA A 1 90 ? 9.535 -5.945 8.107 1.00 49.09 90 ALA A CA 1
ATOM 638 C C . ALA A 1 90 ? 10.315 -5.622 6.822 1.00 49.09 90 ALA A C 1
ATOM 640 O O . ALA A 1 90 ? 11.393 -6.171 6.590 1.00 49.09 90 ALA A O 1
ATOM 641 N N . GLN A 1 91 ? 9.778 -4.763 5.964 1.00 49.06 91 GLN A N 1
ATOM 642 C CA . GLN A 1 91 ? 10.366 -4.391 4.682 1.00 49.06 91 GLN A CA 1
ATOM 643 C C . GLN A 1 91 ? 11.274 -3.165 4.818 1.00 49.06 91 GLN A C 1
ATOM 645 O O . GLN A 1 91 ? 12.404 -3.217 4.346 1.00 49.06 91 GLN A O 1
ATOM 650 N N . ALA A 1 92 ? 10.870 -2.153 5.591 1.00 54.16 92 ALA A N 1
ATOM 651 C CA . ALA A 1 92 ? 11.718 -1.060 6.058 1.00 54.16 92 ALA A CA 1
ATOM 652 C C . ALA A 1 92 ? 12.937 -1.599 6.824 1.00 54.16 92 ALA A C 1
ATOM 654 O O . ALA A 1 92 ? 14.058 -1.190 6.540 1.00 54.16 92 ALA A O 1
ATOM 655 N N . ARG A 1 93 ? 12.755 -2.607 7.695 1.00 50.28 93 ARG A N 1
ATOM 656 C CA . ARG A 1 93 ? 13.853 -3.340 8.362 1.00 50.28 93 ARG A CA 1
ATOM 657 C C . ARG A 1 93 ? 14.854 -3.957 7.378 1.00 50.28 93 ARG A C 1
ATOM 659 O O . ARG A 1 93 ? 16.061 -3.830 7.556 1.00 50.28 93 ARG A O 1
ATOM 666 N N . ARG A 1 94 ? 14.362 -4.599 6.312 1.00 47.47 94 ARG A N 1
ATOM 667 C CA . ARG A 1 94 ? 15.204 -5.236 5.279 1.00 47.47 94 ARG A CA 1
ATOM 668 C C . ARG A 1 94 ? 15.885 -4.233 4.346 1.00 47.47 94 ARG A C 1
ATOM 670 O O . ARG A 1 94 ? 17.007 -4.486 3.927 1.00 47.47 94 ARG A O 1
ATOM 677 N N . LEU A 1 95 ? 15.228 -3.117 4.036 1.00 48.28 95 LEU A N 1
ATOM 678 C CA . LEU A 1 95 ? 15.743 -2.070 3.148 1.00 48.28 95 LEU A CA 1
ATOM 679 C C . LEU A 1 95 ? 16.733 -1.123 3.844 1.00 48.28 95 LEU A C 1
ATOM 681 O O . LEU A 1 95 ? 17.631 -0.609 3.187 1.00 48.28 95 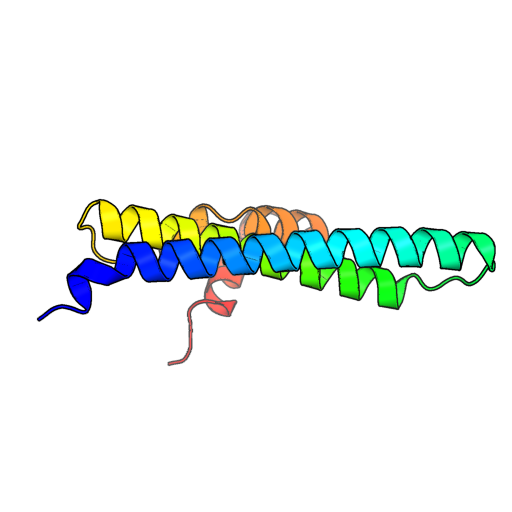LEU A O 1
ATOM 685 N N . THR A 1 96 ? 16.600 -0.907 5.158 1.00 54.88 96 THR A N 1
ATOM 686 C CA . THR A 1 96 ? 17.488 -0.019 5.937 1.00 54.88 96 THR A CA 1
ATOM 687 C C . THR A 1 96 ? 18.673 -0.739 6.585 1.00 54.88 96 THR A C 1
ATOM 689 O O . THR A 1 96 ? 19.636 -0.082 6.971 1.00 54.88 96 THR A O 1
ATOM 692 N N . GLY A 1 97 ? 18.639 -2.074 6.702 1.00 39.41 97 GLY A N 1
ATOM 693 C CA . GLY A 1 97 ? 19.729 -2.863 7.293 1.00 39.41 97 GLY A CA 1
ATOM 694 C C . GLY A 1 97 ? 19.923 -2.660 8.804 1.00 39.41 97 GLY A C 1
ATOM 695 O O . GLY A 1 97 ? 20.975 -3.017 9.334 1.00 39.41 97 GLY A O 1
ATOM 696 N N . LEU A 1 98 ? 18.939 -2.080 9.500 1.00 45.09 98 LEU A N 1
ATOM 697 C CA . LEU A 1 98 ? 19.025 -1.758 10.926 1.00 45.09 98 LEU A CA 1
ATOM 698 C C . LEU A 1 98 ? 18.735 -2.990 11.814 1.00 45.09 98 LEU A C 1
ATOM 700 O O . LEU A 1 98 ? 17.736 -3.676 11.590 1.00 45.09 98 LEU A O 1
ATOM 704 N N . PRO A 1 99 ? 19.564 -3.278 12.839 1.00 44.03 99 PRO A N 1
ATOM 705 C CA . PRO A 1 99 ? 19.295 -4.343 13.808 1.00 44.03 99 PRO A CA 1
ATOM 706 C C . PRO A 1 99 ? 18.120 -3.991 14.740 1.00 44.03 99 PRO A C 1
ATOM 708 O O . PRO A 1 99 ? 17.904 -2.821 15.066 1.00 44.03 99 PRO A O 1
ATOM 711 N N . ASP A 1 100 ? 17.397 -5.019 15.211 1.00 51.22 100 ASP A N 1
ATOM 712 C CA . ASP A 1 100 ? 16.111 -4.930 15.939 1.00 51.22 100 ASP A CA 1
ATOM 713 C C . ASP A 1 100 ? 16.075 -3.901 17.086 1.00 51.22 100 ASP A C 1
ATOM 715 O O . ASP A 1 100 ? 15.042 -3.287 17.341 1.00 51.22 100 ASP A O 1
ATOM 719 N N . ALA A 1 101 ? 17.206 -3.648 17.749 1.00 50.22 101 ALA A N 1
ATOM 720 C CA . ALA A 1 101 ? 17.302 -2.721 18.876 1.00 50.22 101 ALA A CA 1
ATOM 721 C C . ALA A 1 101 ? 17.094 -1.233 18.514 1.00 50.22 101 ALA A C 1
ATOM 723 O O . ALA A 1 101 ? 16.899 -0.418 19.410 1.00 50.22 101 ALA A O 1
ATOM 724 N N . GLN A 1 102 ? 17.152 -0.863 17.229 1.00 46.25 102 GLN A N 1
ATOM 725 C CA . GLN A 1 102 ? 17.043 0.532 16.769 1.00 46.25 102 GLN A CA 1
ATOM 726 C C . GLN A 1 102 ? 15.715 0.838 16.058 1.00 46.25 102 GLN A C 1
ATOM 728 O O . GLN A 1 102 ? 15.427 1.998 15.776 1.00 46.25 102 GLN A O 1
ATOM 733 N N . CYS A 1 103 ? 14.871 -0.172 15.815 1.00 44.66 103 CYS A N 1
ATOM 734 C CA . CYS A 1 103 ? 13.550 0.026 15.207 1.00 44.66 103 CYS A CA 1
ATOM 735 C C . CYS A 1 103 ? 12.502 0.581 16.182 1.00 44.66 103 CYS A C 1
ATOM 737 O O . CYS A 1 103 ? 11.497 1.113 15.728 1.00 44.66 103 CYS A O 1
ATOM 739 N N . ALA A 1 104 ? 12.758 0.541 17.494 1.00 46.72 104 ALA A N 1
ATOM 740 C CA . ALA A 1 104 ? 11.870 1.126 18.504 1.00 46.72 104 ALA A CA 1
ATOM 741 C C . ALA A 1 104 ? 11.684 2.653 18.352 1.00 46.72 104 ALA A C 1
ATOM 743 O O . ALA A 1 104 ? 10.729 3.201 18.882 1.00 46.72 104 ALA A O 1
ATOM 744 N N . GLY A 1 105 ? 12.581 3.340 17.630 1.00 43.03 105 GLY A N 1
ATOM 745 C CA . GLY A 1 105 ? 12.467 4.775 17.331 1.00 43.03 105 GLY A CA 1
ATOM 746 C C . GLY A 1 105 ? 11.818 5.102 15.980 1.00 43.03 105 GLY A C 1
ATOM 747 O O . GLY A 1 105 ? 11.649 6.272 15.658 1.00 43.03 105 GLY A O 1
ATOM 748 N N . LEU A 1 106 ? 11.479 4.097 15.166 1.00 47.31 106 LEU A N 1
ATOM 749 C CA . LEU A 1 106 ? 10.751 4.290 13.903 1.00 47.31 106 LEU A CA 1
ATOM 750 C C . LEU A 1 106 ? 9.231 4.321 14.112 1.00 47.31 106 LEU A C 1
ATOM 752 O O . LEU A 1 106 ? 8.523 4.868 13.266 1.00 47.31 106 LEU A O 1
ATOM 756 N N . ASP A 1 107 ? 8.750 3.814 15.251 1.00 48.12 107 ASP A N 1
ATOM 757 C CA . ASP A 1 107 ? 7.359 3.976 15.691 1.00 48.12 107 ASP A CA 1
ATOM 758 C C . ASP A 1 107 ? 7.021 5.456 15.960 1.00 48.12 107 ASP A C 1
ATOM 760 O O . ASP A 1 107 ? 5.925 5.905 15.625 1.00 48.12 107 ASP A O 1
ATOM 764 N N . ASP A 1 108 ? 7.988 6.260 16.423 1.00 45.97 108 ASP A N 1
ATOM 765 C CA . ASP A 1 108 ? 7.830 7.717 16.604 1.00 45.97 108 ASP A CA 1
ATOM 766 C C . ASP A 1 108 ? 7.629 8.471 15.276 1.00 45.97 108 ASP A C 1
ATOM 768 O O . ASP A 1 108 ? 7.064 9.564 15.251 1.00 45.97 108 ASP A O 1
ATOM 772 N N . LEU A 1 109 ? 8.049 7.893 14.146 1.00 43.22 109 LEU A N 1
ATOM 773 C CA . LEU A 1 109 ? 7.904 8.506 12.819 1.00 43.22 109 LEU A CA 1
ATOM 774 C C . LEU A 1 109 ? 6.458 8.426 12.296 1.00 43.22 109 LEU A C 1
ATOM 776 O O . LEU A 1 109 ? 6.068 9.212 11.434 1.00 43.22 109 LEU A O 1
ATOM 780 N N . TRP A 1 110 ? 5.657 7.516 12.858 1.00 46.47 110 TRP A N 1
ATOM 781 C CA . TRP A 1 110 ? 4.229 7.346 12.566 1.00 46.47 110 TRP A CA 1
ATOM 782 C C . TRP A 1 110 ? 3.323 7.660 13.766 1.00 46.47 110 TRP A C 1
ATOM 784 O O . TRP A 1 110 ? 2.099 7.670 13.625 1.00 46.47 110 TRP A O 1
ATOM 794 N N . GLY A 1 111 ? 3.906 7.962 14.928 1.00 46.00 111 GLY A N 1
ATOM 795 C CA . GLY A 1 111 ? 3.209 8.248 16.176 1.00 46.00 111 GLY A CA 1
ATOM 796 C C . GLY A 1 111 ? 3.769 9.476 16.886 1.00 46.00 111 GLY A C 1
ATOM 797 O O . GLY A 1 111 ? 4.322 9.353 17.969 1.00 46.00 111 GLY A O 1
ATOM 798 N N . GLY A 1 112 ? 3.615 10.676 16.322 1.00 33.41 112 GLY A N 1
ATOM 799 C CA . GLY A 1 112 ? 4.009 11.871 17.069 1.00 33.41 112 GLY A CA 1
ATOM 800 C C . GLY A 1 112 ? 3.929 13.188 16.316 1.00 33.41 112 GLY A C 1
ATOM 801 O O . GLY A 1 112 ? 4.936 13.695 15.836 1.00 33.41 112 GLY A O 1
ATOM 802 N N . ALA A 1 113 ? 2.750 13.807 16.313 1.00 32.78 113 ALA A N 1
ATOM 803 C CA . ALA A 1 113 ? 2.677 15.258 16.435 1.00 32.78 113 ALA A CA 1
ATOM 804 C C . ALA A 1 113 ? 2.099 15.562 17.822 1.00 32.78 113 ALA A C 1
ATOM 806 O O . ALA A 1 113 ? 1.003 15.103 18.150 1.00 32.78 113 ALA A O 1
ATOM 807 N N . ALA A 1 114 ? 2.910 16.252 18.625 1.00 37.22 114 ALA A N 1
ATOM 808 C CA . ALA A 1 114 ? 2.545 16.850 19.904 1.00 37.22 114 ALA A CA 1
ATOM 809 C C . ALA A 1 114 ? 1.415 17.883 19.764 1.00 37.22 114 ALA A C 1
ATOM 811 O O . ALA A 1 114 ? 1.278 18.466 18.662 1.00 37.22 114 ALA A O 1
#

Secondary structure (DSSP, 8-state):
--HHHHHHHHHHHHHHHHHHHHHHHHHHHHHHHHHHHHHT---HHHHHHHHHHHHHHHHHHHHHHHHHHHHHTTPPP-HHHHHHT-HHHHHHHHHH---GGGGGGTGGGTS---

Foldseek 3Di:
DCCLVCLLVVLLVLLVVLLVVLVVLVVVLVVVVVVCVVVVHPPPPVSVVSNVSSLVSNQSSQLSNLQSVCSVVVHDRDSVVSNVPGCVLVVCCVVVVDDPVPSVCVVCVVDDDD

Organism: NCBI:txid453842

pLDDT: mean 71.18, std 15.63, range [32.78, 89.12]